Protein 3W8V (pdb70)

Secondary structure (DSSP, 8-state):
-HHHHHHHHHHHHHHHHHHHHHHHHHHHHH--/-HHHHHHHHHHHHHHHHHHHHHHHHHHHHH--/-HHHHHHHHHHHHHHHHHHHHHHHHHHHHHH-

Sequence (96 aa):
RVARLEKKVSALEKKVAGLEKEVARLKKLVGERVARLEKKVSALEKKVAGLEKEVARLKKLVGERVARLEKKVSALEKKVAGLEKEVARLKKLVGE

Radius of gyration: 14.82 Å; Cα contacts (8 Å, |Δi|>4): 66; chains: 3; bounding box: 19×18×44 Å

Structure (mmCIF, N/CA/C/O backbone):
data_3W8V
#
_entry.id   3W8V
#
_cell.length_a   31.168
_cell.length_b   34.162
_cell.length_c   95.067
_cell.angle_alpha   90.00
_cell.angle_beta   90.00
_cell.angle_gamma   90.00
#
_symmetry.space_group_name_H-M   'P 21 21 21'
#
loop_
_entity.id
_entity.type
_entity.pdbx_description
1 polymer 'GCN4n coiled coil peptide'
2 non-polymer 'PARA ACETAMIDO BENZOIC ACID'
3 non-polymer 1,2-ETHANEDIOL
4 water water
#
loop_
_atom_site.group_PDB
_atom_site.id
_atom_site.type_symbol
_atom_site.label_atom_id
_atom_site.label_alt_id
_atom_site.label_comp_id
_atom_site.label_asym_id
_atom_site.label_entity_id
_atom_site.label_seq_id
_atom_site.pdbx_PDB_ins_code
_atom_site.Cartn_x
_atom_site.Cartn_y
_atom_site.Cartn_z
_atom_site.occupancy
_atom_site.B_iso_or_equiv
_atom_site.auth_seq_id
_atom_site.auth_comp_id
_atom_site.auth_asym_id
_atom_site.auth_atom_id
_atom_site.pdbx_PDB_model_num
ATOM 1 N N . ARG A 1 1 ? -3.604 3.125 35.457 1.00 19.48 1 ARG A N 1
ATOM 2 C CA . ARG A 1 1 ? -3.679 2.011 34.522 1.00 24.69 1 ARG A CA 1
ATOM 3 C C . ARG A 1 1 ? -4.876 2.223 33.665 1.00 23.23 1 ARG A C 1
ATOM 4 O O . ARG A 1 1 ? -4.882 2.046 32.433 1.00 21.93 1 ARG A O 1
ATOM 12 N N . VAL A 1 2 ? -6.283 2.501 34.282 1.00 20.12 2 VAL A N 1
ATOM 13 C CA . VAL A 1 2 ? -7.530 2.765 33.537 1.00 20.54 2 VAL A CA 1
ATOM 14 C C . VAL A 1 2 ? -7.351 4.006 32.640 1.00 21.11 2 VAL A C 1
ATOM 15 O O . VAL A 1 2 ? -7.762 3.971 31.483 1.00 20.80 2 VAL A O 1
ATOM 19 N N . ALA A 1 3 ? -6.748 5.082 33.147 1.00 21.07 3 ALA A N 1
ATOM 20 C CA . ALA A 1 3 ? -6.596 6.254 32.300 1.00 21.91 3 ALA A CA 1
ATOM 21 C C . ALA A 1 3 ? -5.679 5.975 31.068 1.00 22.34 3 ALA A C 1
ATOM 22 O O . ALA A 1 3 ? -5.960 6.439 29.959 1.00 20.62 3 ALA A O 1
ATOM 24 N N . ARG A 1 4 ? -4.633 5.145 31.238 1.00 22.77 4 ARG A N 1
ATOM 25 C CA . ARG A 1 4 ? -3.784 4.788 30.093 1.00 22.67 4 ARG A CA 1
ATOM 26 C C . ARG A 1 4 ? -4.563 3.946 29.095 1.00 22.93 4 ARG A C 1
ATOM 27 O O . ARG A 1 4 ? -4.448 4.118 27.871 1.00 21.22 4 ARG A O 1
ATOM 35 N N . LEU A 1 5 ? -5.419 3.089 29.631 1.00 23.86 5 LEU A N 1
ATOM 36 C CA . LEU A 1 5 ? -6.289 2.284 28.780 1.00 25.47 5 LEU A CA 1
ATOM 37 C C . LEU A 1 5 ? -7.250 3.127 27.955 1.00 25.07 5 LEU A C 1
ATOM 38 O O . LEU A 1 5 ? -7.454 2.846 26.780 1.00 25.30 5 LEU A O 1
ATOM 43 N N . GLU A 1 6 ? -7.877 4.103 28.603 1.00 24.84 6 GLU A N 1
ATOM 44 C CA . GLU A 1 6 ? -8.839 4.986 27.966 1.00 26.17 6 GLU A CA 1
ATOM 45 C C . GLU A 1 6 ? -8.217 5.739 26.780 1.00 26.86 6 GLU A C 1
ATOM 46 O O . GLU A 1 6 ? -8.824 5.834 25.719 1.00 27.67 6 GLU A O 1
ATOM 52 N N . LYS A 1 7 ? -7.002 6.255 26.959 1.00 27.92 7 LYS A N 1
ATOM 53 C CA . LYS A 1 7 ? -6.218 6.886 25.887 1.00 29.10 7 LYS A CA 1
ATOM 54 C C . LYS A 1 7 ? -5.856 5.842 24.828 1.00 27.26 7 LYS A C 1
ATOM 55 O O . LYS A 1 7 ? -5.940 6.138 23.638 1.00 27.76 7 LYS A O 1
ATOM 61 N N . LYS A 1 8 ? -5.498 4.611 25.229 1.00 26.33 8 LYS A N 1
ATOM 62 C CA . LYS A 1 8 ? -5.175 3.578 24.212 1.00 24.98 8 LYS A CA 1
ATOM 63 C C . LYS A 1 8 ? -6.344 3.272 23.275 1.00 23.59 8 LYS A C 1
ATOM 64 O O . LYS A 1 8 ? -6.175 3.182 22.063 1.00 23.62 8 LYS A O 1
ATOM 70 N N . VAL A 1 9 ? -7.524 3.130 23.875 1.00 23.81 9 VAL A N 1
ATOM 71 C CA . VAL A 1 9 ? -8.805 2.935 23.191 1.00 21.80 9 VAL A CA 1
ATOM 72 C C . VAL A 1 9 ? -9.275 4.159 22.367 1.00 24.35 9 VAL A C 1
ATOM 73 O O . VAL A 1 9 ? -9.723 4.029 21.207 1.00 23.56 9 VAL A O 1
ATOM 77 N N . SER A 1 10 ? -9.147 5.351 22.944 1.00 26.33 10 SER A N 1
ATOM 78 C CA . SER A 1 10 ? -9.324 6.578 22.169 1.00 29.09 10 SER A CA 1
ATOM 79 C C . SER A 1 10 ? -8.437 6.605 20.882 1.00 28.55 10 SER A C 1
ATOM 80 O O . SER A 1 10 ? -8.970 6.748 19.766 1.00 27.95 10 SER A O 1
ATOM 83 N N . ALA A 1 11 ? -7.112 6.415 21.035 1.00 28.46 11 ALA A N 1
ATOM 84 C CA . ALA A 1 11 ? -6.170 6.341 19.865 1.00 28.41 11 ALA A CA 1
ATOM 85 C C . ALA A 1 11 ? -6.577 5.215 18.832 1.00 26.58 11 ALA A C 1
ATOM 86 O O . ALA A 1 11 ? -6.566 5.427 17.630 1.00 25.64 11 ALA A O 1
ATOM 88 N N . LEU A 1 12 ? -6.970 4.056 19.337 1.00 24.98 12 LEU A N 1
ATOM 89 C CA . LEU A 1 12 ? -7.401 2.986 18.447 1.00 25.51 12 LEU A CA 1
ATOM 90 C C . LEU A 1 12 ? -8.666 3.385 17.679 1.00 26.56 12 LEU A C 1
ATOM 91 O O . LEU A 1 12 ? -8.770 3.116 16.494 1.00 26.15 12 LEU A O 1
ATOM 96 N N . GLU A 1 13 ? -9.629 3.997 18.368 1.00 27.57 13 GLU A N 1
ATOM 97 C CA . GLU A 1 13 ? -10.861 4.475 17.739 1.00 30.01 13 GLU A CA 1
ATOM 98 C C . GLU A 1 13 ? -10.556 5.421 16.572 1.00 32.18 13 GLU A C 1
ATOM 99 O O . GLU A 1 13 ? -11.105 5.246 15.487 1.00 32.92 13 GLU A O 1
ATOM 105 N N . LYS A 1 14 ? -9.687 6.402 16.812 1.00 32.21 14 LYS A N 1
ATOM 106 C CA . LYS A 1 14 ? -9.259 7.358 15.785 1.00 34.94 14 LYS A CA 1
ATOM 107 C C . LYS A 1 14 ? -8.670 6.540 14.599 1.00 32.50 14 LYS A C 1
ATOM 108 O O . LYS A 1 14 ? -9.098 6.714 13.435 1.00 31.03 14 LYS A O 1
ATOM 114 N N . LYS A 1 15 ? -7.709 5.642 14.902 1.00 30.12 15 LYS A N 1
ATOM 115 C CA . LYS A 1 15 ? -7.041 4.850 13.847 1.00 30.22 15 LYS A CA 1
ATOM 116 C C . LYS A 1 15 ? -7.977 3.952 13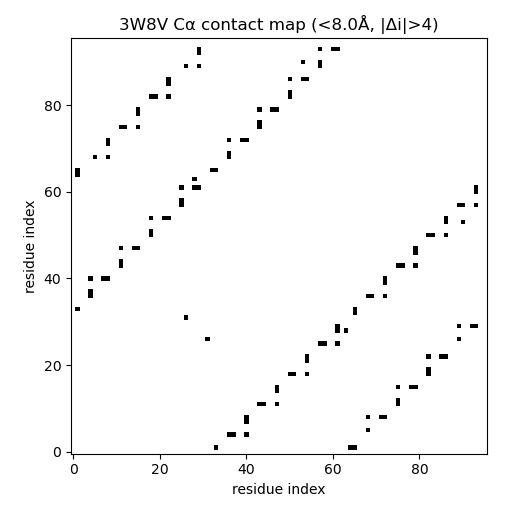.023 1.00 29.05 15 LYS A C 1
ATOM 117 O O . LYS A 1 15 ? -7.853 3.872 11.798 1.00 29.82 15 LYS A O 1
ATOM 123 N N . VAL A 1 16 ? -8.878 3.261 13.700 1.00 27.69 16 VAL A N 1
ATOM 124 C CA . VAL A 1 16 ? -9.919 2.460 13.040 1.00 27.00 16 VAL A CA 1
ATOM 125 C C . VAL A 1 16 ? -10.804 3.324 12.089 1.00 28.86 16 VAL A C 1
ATOM 126 O O . VAL A 1 16 ? -10.960 2.959 10.901 1.00 29.93 16 VAL A O 1
ATOM 130 N N . ALA A 1 17 ? -11.323 4.464 12.567 1.00 29.29 17 ALA A N 1
ATOM 131 C CA . ALA A 1 17 ? -12.064 5.405 11.698 1.00 32.57 17 ALA A CA 1
ATOM 132 C C . ALA A 1 17 ? -11.308 5.810 10.409 1.00 32.44 17 ALA A C 1
ATOM 133 O O . ALA A 1 17 ? -11.877 5.751 9.303 1.00 34.47 17 ALA A O 1
ATOM 135 N N . GLY A 1 18 ? -10.031 6.175 10.540 1.00 31.63 18 GLY A N 1
ATOM 136 C CA . GLY A 1 18 ? -9.204 6.551 9.391 1.00 31.54 18 GLY A CA 1
ATOM 137 C C . GLY A 1 18 ? -9.023 5.360 8.453 1.00 30.84 18 GLY A C 1
ATOM 138 O O . GLY A 1 18 ? -9.124 5.520 7.228 1.00 31.40 18 GLY A O 1
ATOM 139 N N . LEU A 1 19 ? -8.750 4.166 9.016 1.00 27.38 19 LEU A N 1
ATOM 140 C CA . LEU A 1 19 ? -8.622 2.985 8.173 1.00 26.61 19 LEU A CA 1
ATOM 141 C C . LEU A 1 19 ? -9.958 2.663 7.460 1.00 26.80 19 LEU A C 1
ATOM 142 O O . LEU A 1 19 ? -9.951 2.258 6.296 1.00 26.80 19 LEU A O 1
ATOM 147 N N . GLU A 1 20 ? -11.089 2.793 8.152 1.00 25.91 20 GLU A N 1
ATOM 148 C CA . GLU A 1 20 ? -12.356 2.593 7.488 1.00 26.95 20 GLU A CA 1
ATOM 149 C C . GLU A 1 20 ? -12.507 3.545 6.314 1.00 28.26 20 GLU A C 1
ATOM 150 O O . GLU A 1 20 ? -13.041 3.127 5.266 1.00 29.21 20 GLU A O 1
ATOM 156 N N . LYS A 1 21 ? -12.066 4.804 6.494 1.00 29.61 21 LYS A N 1
ATOM 157 C CA . LYS A 1 21 ? -12.156 5.850 5.451 1.00 32.03 21 LYS A CA 1
ATOM 158 C C . LYS A 1 21 ? -11.347 5.417 4.247 1.00 30.55 21 LYS A C 1
ATOM 159 O O . LYS A 1 21 ? -11.896 5.349 3.153 1.00 30.39 21 LYS A O 1
ATOM 165 N N . GLU A 1 22 ? -10.069 5.064 4.470 1.00 29.68 22 GLU A N 1
ATOM 166 C CA . GLU A 1 22 ? -9.135 4.635 3.392 1.00 29.30 22 GLU A CA 1
ATOM 167 C C . GLU A 1 22 ? -9.552 3.365 2.679 1.00 27.11 22 GLU A C 1
ATOM 168 O O . GLU A 1 22 ? -9.290 3.222 1.495 1.00 27.74 22 GLU A O 1
ATOM 174 N N . VAL A 1 23 ? -10.116 2.412 3.412 1.00 25.69 23 VAL A N 1
ATOM 175 C CA . VAL A 1 23 ? -10.503 1.137 2.827 1.00 22.96 23 VAL A CA 1
ATOM 176 C C . VAL A 1 23 ? -11.746 1.367 1.938 1.00 24.61 23 VAL A C 1
ATOM 177 O O . VAL A 1 23 ? -11.892 0.717 0.871 1.00 23.37 23 VAL A O 1
ATOM 181 N N . ALA A 1 24 ? -12.623 2.304 2.353 1.00 25.73 24 ALA A N 1
ATOM 182 C CA . ALA A 1 24 ? -13.819 2.604 1.571 1.00 27.68 24 ALA A CA 1
ATOM 183 C C . ALA A 1 24 ? -13.444 3.252 0.255 1.00 29.25 24 ALA A C 1
ATOM 184 O O . ALA A 1 24 ? -14.071 2.938 -0.765 1.00 30.62 24 ALA A O 1
ATOM 186 N N . ARG A 1 25 ? -12.452 4.171 0.292 1.00 29.46 25 ARG A N 1
ATOM 187 C CA . ARG A 1 25 ? -11.909 4.861 -0.878 1.00 29.80 25 ARG A CA 1
ATOM 188 C C . ARG A 1 25 ? -11.298 3.791 -1.824 1.00 29.01 25 ARG A C 1
ATOM 189 O O . ARG A 1 25 ? -11.546 3.804 -3.020 1.00 29.36 25 ARG A O 1
ATOM 197 N N . LEU A 1 26 ? -10.501 2.876 -1.276 1.00 26.06 26 LEU A N 1
ATOM 198 C CA . LEU A 1 26 ? -9.803 1.861 -2.098 1.00 26.24 26 LEU A CA 1
ATOM 199 C C . LEU A 1 26 ? -10.766 0.909 -2.826 1.00 25.40 26 LEU A C 1
ATOM 200 O O . LEU A 1 26 ? -10.540 0.549 -3.993 1.00 25.26 26 LEU A O 1
ATOM 205 N N . LYS A 1 27 ? -11.781 0.445 -2.082 1.00 25.37 27 LYS A N 1
ATOM 206 C CA . LYS A 1 27 ? -12.880 -0.346 -2.617 1.00 26.40 27 LYS A CA 1
ATOM 207 C C . LYS A 1 27 ? -13.502 0.349 -3.825 1.00 27.41 27 LYS A C 1
ATOM 208 O O . LYS A 1 27 ? -13.719 -0.304 -4.816 1.00 28.35 27 LYS A O 1
ATOM 214 N N . LYS A 1 28 ? -13.788 1.649 -3.703 1.00 29.07 28 LYS A N 1
ATOM 215 C CA . LYS A 1 28 ? -14.356 2.484 -4.776 1.00 30.59 28 LYS A CA 1
ATOM 216 C C . LYS A 1 28 ? -13.401 2.510 -5.967 1.00 29.06 28 LYS A C 1
ATOM 217 O O . LYS A 1 28 ? -13.836 2.300 -7.106 1.00 30.16 28 LYS A O 1
ATOM 223 N N . LEU A 1 29 ? -12.110 2.716 -5.710 1.00 25.64 29 LEU A N 1
ATOM 224 C CA . LEU A 1 29 ? -11.126 2.750 -6.822 1.00 26.43 29 LEU A CA 1
ATOM 225 C C . LEU A 1 29 ? -10.920 1.415 -7.559 1.00 24.72 29 LEU A C 1
ATOM 226 O O . LEU A 1 29 ? -10.770 1.387 -8.776 1.00 24.80 29 LEU A O 1
ATOM 231 N N . VAL A 1 30 ? -10.947 0.313 -6.802 1.00 25.07 30 VAL A N 1
ATOM 232 C CA . VAL A 1 30 ? -10.704 -1.030 -7.350 1.00 24.50 30 VAL A CA 1
ATOM 233 C C . VAL A 1 30 ? -11.924 -1.580 -8.096 1.00 25.63 30 VAL A C 1
ATOM 234 O O . VAL A 1 30 ? -11.778 -2.289 -9.081 1.00 26.33 30 VAL A O 1
ATOM 238 N N . GLY A 1 31 ? -13.121 -1.246 -7.620 1.00 26.88 31 GLY A N 1
ATOM 239 C CA . GLY A 1 31 ? -14.349 -1.698 -8.235 1.00 27.16 31 GLY A CA 1
ATOM 240 C C . GLY A 1 31 ? -14.707 -3.110 -7.809 1.00 27.31 31 GLY A C 1
ATOM 241 O O . GLY A 1 31 ? -14.033 -3.730 -6.977 1.00 26.04 31 GLY A O 1
ATOM 242 N N . GLU A 1 32 ? -15.766 -3.618 -8.438 1.00 28.81 32 GLU A N 1
ATOM 243 C CA . GLU A 1 32 ? -16.384 -4.909 -8.129 1.00 29.34 32 GLU A CA 1
ATOM 244 C C . GLU A 1 32 ? -16.609 -5.571 -9.435 1.00 28.63 32 GLU A C 1
ATOM 245 O O . GLU A 1 32 ? -16.355 -4.915 -10.455 1.00 26.17 32 GLU A O 1
ATOM 252 N N . ARG B 1 1 ? -11.770 -7.520 34.971 1.00 54.10 1 ARG B N 1
ATOM 253 C CA . ARG B 1 1 ? -12.358 -6.877 33.811 1.00 53.38 1 ARG B CA 1
ATOM 254 C C . ARG B 1 1 ? -11.312 -6.038 33.151 1.00 50.58 1 ARG B C 1
ATOM 255 O O . ARG B 1 1 ? -11.286 -5.886 31.913 1.00 50.66 1 ARG B O 1
ATOM 263 N N . VAL B 1 2 ? -10.375 -5.461 33.915 1.00 47.17 2 VAL B N 1
ATOM 264 C CA . VAL B 1 2 ? -9.374 -4.490 33.391 1.00 44.76 2 VAL B CA 1
ATOM 265 C C . VAL B 1 2 ? -8.093 -5.104 32.805 1.00 44.85 2 VAL B C 1
ATOM 266 O O . VAL B 1 2 ? -7.593 -4.722 31.776 1.00 42.72 2 VAL B O 1
ATOM 270 N N . ALA B 1 3 ? -7.546 -6.028 33.530 1.00 47.13 3 ALA B N 1
ATOM 271 C CA . ALA B 1 3 ? -6.497 -6.911 33.058 1.00 47.56 3 ALA B CA 1
ATOM 272 C C . ALA B 1 3 ? -6.941 -7.626 31.757 1.00 46.97 3 ALA B C 1
ATOM 273 O O . ALA B 1 3 ? -6.113 -8.020 30.923 1.00 46.04 3 ALA B O 1
ATOM 275 N N . ARG B 1 4 ? -8.258 -7.781 31.591 1.00 46.76 4 ARG B N 1
ATOM 276 C CA . ARG B 1 4 ? -8.805 -8.465 30.424 1.00 45.78 4 ARG B CA 1
ATOM 277 C C . ARG B 1 4 ? -8.802 -7.435 29.323 1.00 41.68 4 ARG B C 1
ATOM 278 O O . ARG B 1 4 ? -8.312 -7.732 28.226 1.00 40.11 4 ARG B O 1
ATOM 286 N N . LEU B 1 5 ? -9.285 -6.225 29.636 1.00 38.46 5 LEU B N 1
ATOM 287 C CA . LEU B 1 5 ? -9.205 -5.101 28.704 1.00 35.41 5 LEU B CA 1
ATOM 288 C C . LEU B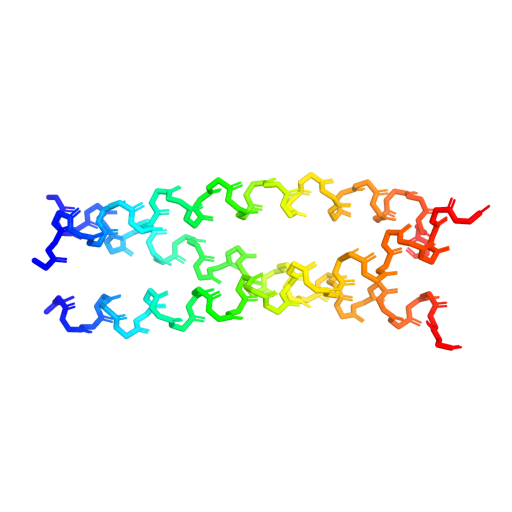 1 5 ? -7.784 -4.827 28.157 1.00 33.25 5 LEU B C 1
ATOM 289 O O . LEU B 1 5 ? -7.613 -4.684 26.965 1.00 31.60 5 LEU B O 1
ATOM 294 N N . GLU B 1 6 ? -6.786 -4.760 29.032 1.00 33.47 6 GLU B N 1
ATOM 295 C CA . GLU B 1 6 ? -5.408 -4.548 28.602 1.00 32.19 6 GLU B CA 1
ATOM 296 C C . GLU B 1 6 ? -4.966 -5.562 27.556 1.00 32.94 6 GLU B C 1
ATOM 297 O O . GLU B 1 6 ? -4.421 -5.132 26.533 1.00 32.39 6 GLU B O 1
ATOM 303 N N . LYS B 1 7 ? -5.244 -6.864 27.771 1.00 34.35 7 LYS B N 1
ATOM 304 C CA . LYS B 1 7 ? -4.938 -7.937 26.770 1.00 35.21 7 LYS B CA 1
ATOM 305 C C . LYS B 1 7 ? -5.551 -7.665 25.427 1.00 32.38 7 LYS B C 1
ATOM 306 O O . LYS B 1 7 ? -4.861 -7.705 24.409 1.00 32.83 7 LYS B O 1
ATOM 312 N N . LYS B 1 8 ? -6.870 -7.460 25.427 1.00 31.24 8 LYS B N 1
ATOM 313 C CA . LYS B 1 8 ? -7.621 -7.230 24.206 1.00 30.63 8 LYS B CA 1
ATOM 314 C C . LYS B 1 8 ? -7.140 -6.003 23.449 1.00 28.14 8 LYS B C 1
ATOM 315 O O . LYS B 1 8 ? -7.002 -6.056 22.251 1.00 28.23 8 LYS B O 1
ATOM 321 N N . VAL B 1 9 ? -6.904 -4.902 24.157 1.00 27.76 9 VAL B N 1
ATOM 322 C CA . VAL B 1 9 ? -6.393 -3.664 23.565 1.00 24.99 9 VAL B CA 1
ATOM 323 C C . VAL B 1 9 ? -5.042 -3.879 22.918 1.00 25.95 9 VAL B C 1
ATOM 324 O O . VAL B 1 9 ? -4.797 -3.426 21.802 1.00 25.34 9 VAL B O 1
ATOM 328 N N . SER B 1 10 ? -4.177 -4.608 23.622 1.00 28.09 10 SER B N 1
ATOM 329 C CA . SER B 1 10 ? -2.898 -4.998 23.099 1.00 29.75 10 SER B CA 1
ATOM 330 C C . SER B 1 10 ? -3.009 -5.845 21.822 1.00 29.84 10 SER B C 1
ATOM 331 O O . SER B 1 10 ? -2.322 -5.530 20.833 1.00 29.91 10 SER B O 1
ATOM 334 N N . ALA B 1 11 ? -3.857 -6.893 21.810 1.00 29.87 11 ALA B N 1
ATOM 335 C CA . ALA B 1 11 ? -4.151 -7.599 20.553 1.00 28.96 11 ALA B CA 1
ATOM 336 C C . ALA B 1 11 ? -4.704 -6.647 19.419 1.00 27.63 11 ALA B C 1
ATOM 337 O O . ALA B 1 11 ? -4.269 -6.712 18.263 1.00 26.35 11 ALA B O 1
ATOM 339 N N . LEU B 1 12 ? -5.679 -5.816 19.765 1.00 25.48 12 LEU B N 1
ATOM 340 C CA . LEU B 1 12 ? -6.181 -4.833 18.818 1.00 24.60 12 LEU B CA 1
ATOM 341 C C . LEU B 1 12 ? -5.081 -3.956 18.213 1.00 22.93 12 LEU B C 1
ATOM 342 O O . LEU B 1 12 ? -5.111 -3.665 17.031 1.00 22.18 12 LEU B O 1
ATOM 347 N N . GLU B 1 13 ? -4.125 -3.533 19.031 1.00 23.34 13 GLU B N 1
ATOM 348 C CA . GLU B 1 13 ? -3.048 -2.687 18.541 1.00 23.99 13 GLU B CA 1
ATOM 349 C C . GLU B 1 13 ? -2.214 -3.391 17.499 1.00 24.64 13 GLU B C 1
ATO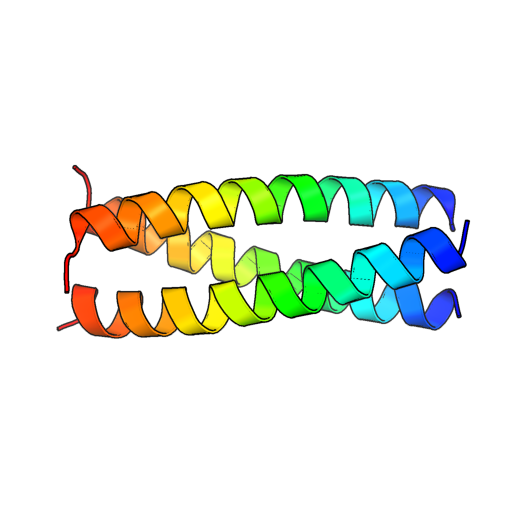M 350 O O . GLU B 1 13 ? -1.830 -2.788 16.508 1.00 24.93 13 GLU B O 1
ATOM 356 N N . LYS B 1 14 ? -1.937 -4.669 17.715 1.00 25.01 14 LYS B N 1
ATOM 357 C CA . LYS B 1 14 ? -1.158 -5.444 16.765 1.00 24.45 14 LYS B CA 1
ATOM 358 C C . LYS B 1 14 ? -1.940 -5.635 15.441 1.00 24.45 14 LYS B C 1
ATOM 359 O O . LYS B 1 14 ? -1.355 -5.571 14.332 1.00 23.90 14 LYS B O 1
ATOM 365 N N . LYS B 1 15 ? -3.252 -5.914 15.552 1.00 23.02 15 LYS B N 1
ATOM 366 C CA . LYS B 1 15 ? -4.101 -6.111 14.351 1.00 22.71 15 LYS B CA 1
ATOM 367 C C . LYS B 1 15 ? -4.208 -4.801 13.561 1.00 21.60 15 LYS B C 1
ATOM 368 O O . LYS B 1 15 ? -4.060 -4.799 12.333 1.00 20.77 15 LYS B O 1
ATOM 374 N N . VAL B 1 16 ? -4.445 -3.697 14.270 1.00 22.33 16 VAL B N 1
ATOM 375 C CA . VAL B 1 16 ? -4.476 -2.402 13.639 1.00 22.52 16 VAL B CA 1
ATOM 376 C C . VAL B 1 16 ? -3.123 -2.076 12.939 1.00 24.52 16 VAL B C 1
ATOM 377 O O . VAL B 1 16 ? -3.141 -1.617 11.793 1.00 24.98 16 VAL B O 1
ATOM 381 N N . ALA B 1 17 ? -1.987 -2.293 13.606 1.00 24.51 17 ALA B N 1
ATOM 382 C CA . ALA B 1 17 ? -0.697 -2.118 12.958 1.00 25.24 17 ALA B CA 1
ATOM 383 C C . ALA B 1 17 ? -0.544 -2.948 11.672 1.00 25.33 17 ALA B C 1
ATOM 384 O O . ALA B 1 17 ? 0.051 -2.475 10.719 1.00 27.70 17 ALA B O 1
ATOM 386 N N . GLY B 1 18 ? -1.006 -4.199 11.637 1.00 24.38 18 GLY B N 1
ATOM 387 C CA . GLY B 1 18 ? -0.904 -4.997 10.403 1.00 24.19 18 GLY B CA 1
ATOM 388 C C . GLY B 1 18 ? -1.754 -4.422 9.269 1.00 23.98 18 GLY B C 1
ATOM 389 O O . GLY B 1 18 ? -1.317 -4.340 8.110 1.00 23.81 18 GLY B O 1
ATOM 390 N N . LEU B 1 19 ? -2.972 -4.012 9.621 1.00 22.83 19 LEU B N 1
ATOM 391 C CA . LEU B 1 19 ? -3.888 -3.317 8.707 1.00 23.55 19 LEU B CA 1
ATOM 392 C C . LEU B 1 19 ? -3.341 -1.979 8.149 1.00 23.94 19 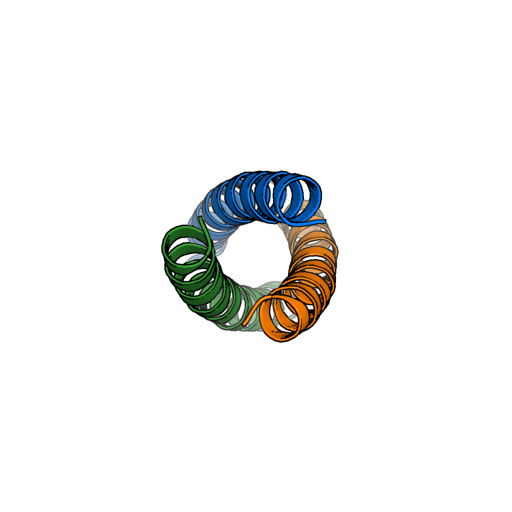LEU B C 1
ATOM 393 O O . LEU B 1 19 ? -3.487 -1.716 6.958 1.00 22.05 19 LEU B O 1
ATOM 398 N N . GLU B 1 20 ? -2.667 -1.232 9.006 1.00 24.46 20 GLU B N 1
ATOM 399 C CA . GLU B 1 20 ? -1.838 -0.123 8.619 1.00 24.74 20 GLU B CA 1
ATOM 400 C C . GLU B 1 20 ? -0.759 -0.558 7.608 1.00 25.01 20 GLU B C 1
ATOM 401 O O . GLU B 1 20 ? -0.722 0.077 6.610 1.00 25.71 20 GLU B O 1
ATOM 407 N N . LYS B 1 21 ? 0.059 -1.629 7.791 1.00 28.32 21 LYS B N 1
ATOM 408 C CA . LYS B 1 21 ? 1.019 -1.765 6.723 1.00 28.61 21 LYS B CA 1
ATOM 409 C C . LYS B 1 21 ? 0.222 -2.191 5.524 1.00 26.50 21 LYS B C 1
ATOM 410 O O . LYS B 1 21 ? 0.569 -1.855 4.370 1.00 27.23 21 LYS B O 1
ATOM 416 N N . GLU B 1 22 ? -0.859 -3.353 5.473 1.00 20.66 22 GLU B N 1
ATOM 417 C CA . GLU B 1 22 ? -1.552 -3.752 4.252 1.00 22.38 22 GLU B CA 1
ATOM 418 C C . GLU B 1 22 ? -2.129 -2.579 3.530 1.00 22.94 22 GLU B C 1
ATOM 419 O O . GLU B 1 22 ? -2.023 -2.494 2.277 1.00 23.75 22 GLU B O 1
ATOM 425 N N . VAL B 1 23 ? -2.768 -1.686 4.287 1.00 22.87 23 VAL B N 1
ATOM 426 C CA . VAL B 1 23 ? -3.399 -0.511 3.667 1.00 22.01 23 VAL B CA 1
ATOM 427 C C . VAL B 1 23 ? -2.354 0.411 2.989 1.00 23.54 23 VAL B C 1
ATOM 428 O O . VAL B 1 23 ? -2.612 0.834 1.855 1.00 26.14 23 VAL B O 1
ATOM 432 N N . ALA B 1 24 ? -1.198 0.696 3.621 1.00 22.69 24 ALA B N 1
ATOM 433 C CA . ALA B 1 24 ? -0.160 1.505 2.929 1.00 23.73 24 ALA B CA 1
ATOM 434 C C . ALA B 1 24 ? 0.302 0.820 1.622 1.00 23.40 24 ALA B C 1
ATOM 435 O O . ALA B 1 24 ? 0.485 1.474 0.599 1.00 23.08 24 ALA B O 1
ATOM 437 N N . ARG B 1 25 ? 0.463 -0.505 1.638 1.00 22.23 25 ARG B N 1
ATOM 438 C CA . ARG B 1 25 ? 0.914 -1.187 0.424 1.00 23.79 25 ARG B CA 1
ATOM 439 C C . ARG B 1 25 ? -0.175 -1.023 -0.682 1.00 24.21 25 ARG B C 1
ATOM 440 O O . ARG B 1 25 ? 0.123 -0.750 -1.848 1.00 24.98 25 ARG B O 1
ATOM 448 N N . LEU B 1 26 ? -1.436 -1.192 -0.309 1.00 22.96 26 LEU B N 1
ATOM 449 C CA . LEU B 1 26 ? -2.532 -1.045 -1.254 1.00 22.58 26 LEU B CA 1
ATOM 450 C C . LEU B 1 26 ? -2.614 0.340 -1.888 1.00 24.29 26 LEU B C 1
ATOM 451 O O . LEU B 1 26 ? -2.707 0.459 -3.112 1.00 24.81 26 LEU B O 1
ATOM 456 N N . LYS B 1 27 ? -2.619 1.375 -1.040 1.00 25.01 27 LYS B N 1
ATOM 457 C CA . LYS B 1 27 ? -2.649 2.762 -1.518 1.00 28.26 27 LYS B CA 1
ATOM 458 C C . LYS B 1 27 ? -1.509 3.052 -2.490 1.00 29.63 27 LYS B C 1
ATOM 459 O O . LYS B 1 27 ? -1.706 3.776 -3.454 1.00 31.20 27 LYS B O 1
ATOM 465 N N . LYS B 1 28 ? -0.324 2.496 -2.228 1.00 30.01 28 LYS B N 1
ATOM 466 C CA . LYS B 1 28 ? 0.825 2.717 -3.090 1.00 33.22 28 LYS B CA 1
ATOM 467 C C . LYS B 1 28 ? 0.596 2.056 -4.451 1.00 33.37 28 LYS B C 1
ATOM 468 O O . LYS B 1 28 ? 0.884 2.643 -5.479 1.00 33.11 28 LYS B O 1
ATOM 474 N N . LEU B 1 29 ? 0.080 0.820 -4.458 1.00 32.68 29 LEU B N 1
ATOM 475 C CA . LEU B 1 29 ? -0.195 0.134 -5.757 1.00 33.66 29 LEU B CA 1
ATOM 476 C C . LEU B 1 29 ? -1.351 0.797 -6.543 1.00 34.58 29 LEU B C 1
ATOM 477 O O . LEU B 1 29 ? -1.282 0.932 -7.764 1.00 35.01 29 LEU B O 1
ATOM 482 N N . VAL B 1 30 ? -2.410 1.182 -5.816 1.00 34.72 30 VAL B N 1
ATOM 483 C CA . VAL B 1 30 ? -3.642 1.730 -6.412 1.00 36.38 30 VAL B CA 1
ATOM 484 C C . VAL B 1 30 ? -3.467 3.195 -6.927 1.00 39.76 30 VAL B C 1
ATOM 485 O O . VAL B 1 30 ? -3.952 3.536 -8.023 1.00 41.61 30 VAL B O 1
ATOM 489 N N . GLY B 1 31 ? -2.743 4.024 -6.164 1.00 41.23 31 GLY B N 1
ATOM 490 C CA . GLY B 1 31 ? -2.439 5.405 -6.569 1.00 45.39 31 GLY B CA 1
ATOM 491 C C . GLY B 1 31 ? -3.745 6.161 -6.623 1.00 46.56 31 GLY B C 1
ATOM 492 O O . GLY B 1 31 ? -4.436 6.277 -5.601 1.00 46.03 31 GLY B O 1
ATOM 493 N N . GLU B 1 32 ? -4.107 6.636 -7.810 1.00 49.30 32 GLU B N 1
ATOM 494 C CA . GLU B 1 32 ? -5.347 7.396 -8.014 1.00 50.97 32 GLU B CA 1
ATOM 495 C C . GLU B 1 32 ? -5.631 8.385 -6.854 1.00 51.79 32 GLU B C 1
ATOM 496 O O . GLU B 1 32 ? -4.880 8.569 -5.872 1.00 50.94 32 GLU B O 1
ATOM 503 N N . ARG C 1 1 ? -16.351 3.556 34.385 1.00 31.35 1 ARG C N 1
ATOM 504 C CA . ARG C 1 1 ? -15.273 3.716 33.423 1.00 26.10 1 ARG C CA 1
ATOM 505 C C . ARG C 1 1 ? -15.136 2.463 32.619 1.00 24.40 1 ARG C C 1
ATOM 506 O O . ARG C 1 1 ? -14.525 2.349 31.515 1.00 27.50 1 ARG C O 1
ATOM 514 N N . VAL C 1 2 ? -15.323 1.377 33.334 1.00 42.64 2 VAL C N 1
ATOM 515 C CA . VAL C 1 2 ? -14.926 0.064 32.854 1.00 41.65 2 VAL C CA 1
ATOM 516 C C . VAL C 1 2 ? -15.959 -0.515 31.920 1.00 41.59 2 VAL C C 1
ATOM 517 O O . VAL C 1 2 ? -15.626 -1.198 30.992 1.00 41.82 2 VAL C O 1
ATOM 521 N N . ALA C 1 3 ? -17.211 -0.231 32.184 1.00 41.83 3 ALA C N 1
ATOM 522 C CA . ALA C 1 3 ? -18.253 -0.675 31.317 1.00 42.02 3 ALA C CA 1
ATOM 523 C C . ALA C 1 3 ? -18.127 0.103 30.037 1.00 39.43 3 ALA C C 1
ATOM 524 O O . ALA C 1 3 ? -18.322 -0.412 29.004 1.00 39.18 3 ALA C O 1
ATOM 526 N N . ARG C 1 4 ? -17.768 1.357 30.137 1.00 38.91 4 ARG C N 1
ATOM 527 C CA . ARG C 1 4 ? -17.595 2.177 28.943 1.00 37.02 4 ARG C CA 1
ATOM 528 C C . ARG C 1 4 ? -16.519 1.498 28.092 1.00 34.78 4 ARG C C 1
ATOM 529 O O . ARG C 1 4 ? -16.730 1.217 26.893 1.00 31.76 4 ARG C O 1
ATOM 537 N 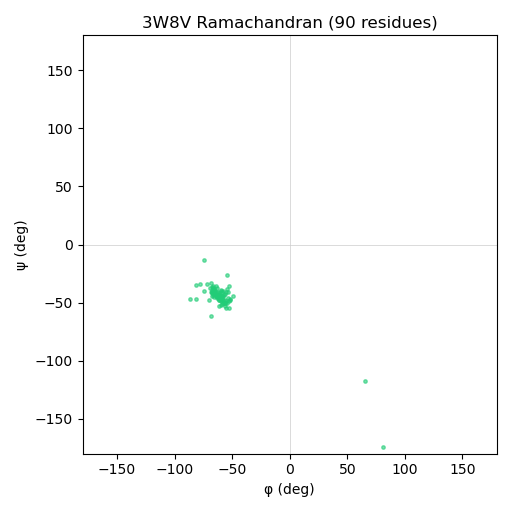N . LEU C 1 5 ? -15.383 1.192 28.730 1.00 33.58 5 LEU C N 1
ATOM 538 C CA . LEU C 1 5 ? -14.250 0.619 28.021 1.00 32.00 5 LEU C CA 1
ATOM 539 C C . LEU C 1 5 ? -14.581 -0.704 27.331 1.00 32.67 5 LEU C C 1
ATOM 540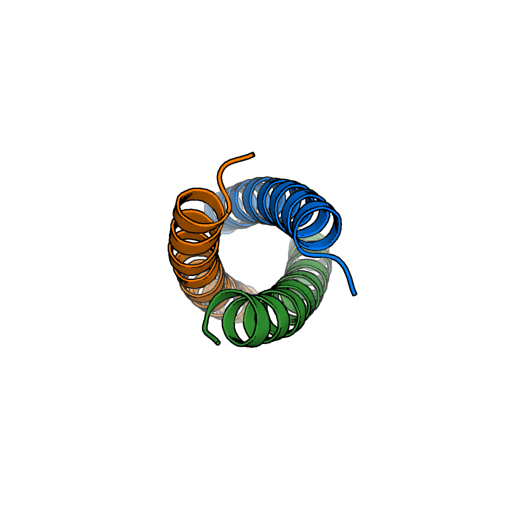 O O . LEU C 1 5 ? -14.152 -0.907 26.204 1.00 30.23 5 LEU C O 1
ATOM 545 N N . GLU C 1 6 ? -15.346 -1.565 28.002 1.00 33.56 6 GLU C N 1
ATOM 546 C CA . GLU C 1 6 ? -15.761 -2.854 27.439 1.00 36.28 6 GLU C CA 1
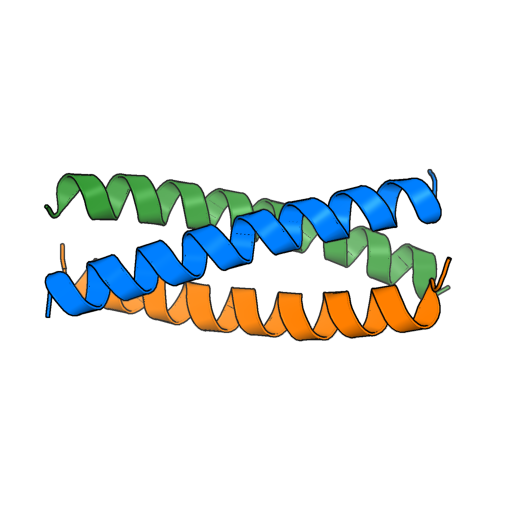ATOM 547 C C . GLU C 1 6 ? -16.650 -2.747 26.179 1.00 36.72 6 GLU C C 1
ATOM 548 O O . GLU C 1 6 ? -16.458 -3.520 25.246 1.00 36.52 6 GLU C O 1
ATOM 554 N N . LYS C 1 7 ? -17.614 -1.811 26.189 1.00 38.36 7 LYS C N 1
ATOM 555 C CA . LYS C 1 7 ? -18.430 -1.440 25.017 1.00 39.25 7 LYS C CA 1
ATOM 556 C C . LYS C 1 7 ? -17.543 -0.946 23.906 1.00 37.00 7 LYS C C 1
ATOM 557 O O . LYS C 1 7 ? -17.698 -1.358 22.772 1.00 36.50 7 LYS C O 1
ATOM 563 N N . LYS C 1 8 ? -16.617 -0.052 24.215 1.00 35.30 8 LYS C N 1
ATOM 564 C CA . LYS C 1 8 ? -15.771 0.489 23.168 1.00 33.59 8 LYS C CA 1
ATOM 565 C C . LYS C 1 8 ? -14.870 -0.600 22.484 1.00 32.19 8 LYS C C 1
ATOM 566 O O . LYS C 1 8 ? -14.733 -0.681 21.247 1.00 29.90 8 LYS C O 1
ATOM 572 N N . VAL C 1 9 ? -14.250 -1.413 23.334 1.00 31.73 9 VAL C N 1
ATOM 573 C CA . VAL C 1 9 ? -13.368 -2.455 22.923 1.00 30.93 9 VAL C CA 1
ATOM 574 C C . VAL C 1 9 ? -14.089 -3.528 22.091 1.00 32.75 9 VAL C C 1
ATOM 575 O O . VAL C 1 9 ? -13.546 -3.928 21.064 1.00 32.94 9 VAL C O 1
ATOM 579 N N . SER C 1 10 ? -15.293 -3.963 22.505 1.00 33.11 10 SER C N 1
ATOM 580 C CA . SER C 1 10 ? -16.149 -4.837 21.652 1.00 34.15 10 SER C CA 1
ATOM 581 C C . SER C 1 10 ? -16.438 -4.311 20.287 1.00 32.41 10 SER C C 1
ATOM 582 O O . SER C 1 10 ? -16.297 -5.042 19.304 1.00 31.33 10 SER C O 1
ATOM 585 N N . ALA C 1 11 ? -16.889 -3.062 20.252 1.00 31.12 11 ALA C N 1
ATOM 586 C CA . ALA C 1 11 ? -17.121 -2.357 18.996 1.00 31.16 11 ALA C CA 1
ATOM 587 C C . ALA C 1 11 ? -15.831 -2.284 18.104 1.00 28.52 11 ALA C C 1
ATOM 588 O O . ALA C 1 11 ? -15.921 -2.467 16.912 1.00 28.98 11 ALA C O 1
ATOM 590 N N . LEU C 1 12 ? -14.665 -1.983 18.683 1.00 26.56 12 LEU C N 1
ATOM 591 C CA . LEU C 1 12 ? -13.427 -1.998 17.931 1.00 25.08 12 LEU C CA 1
ATOM 592 C C . LEU C 1 12 ? -13.112 -3.369 17.362 1.00 25.99 12 LEU C C 1
ATOM 593 O O . LEU C 1 12 ? -12.669 -3.483 16.213 1.00 25.72 12 LEU C O 1
ATOM 598 N N . GLU C 1 13 ? -13.319 -4.412 18.164 1.00 26.45 13 GLU C N 1
ATOM 599 C CA . GLU C 1 13 ? -12.991 -5.746 17.714 1.00 28.21 13 GLU C CA 1
ATOM 600 C C . GLU C 1 13 ? -13.804 -6.117 16.456 1.00 29.08 13 GLU C C 1
ATOM 601 O O . GLU C 1 13 ? -13.277 -6.673 15.519 1.00 27.02 13 GLU C O 1
ATOM 607 N N . LYS C 1 14 ? -15.094 -5.806 16.471 1.00 30.93 14 LYS C N 1
ATOM 608 C CA . LYS C 1 14 ? -15.932 -6.041 15.305 1.00 32.44 14 LYS C CA 1
ATOM 609 C C . LYS C 1 14 ? -15.530 -5.171 14.100 1.00 31.02 14 LYS C C 1
ATOM 610 O O . LYS C 1 14 ? -15.597 -5.638 12.950 1.00 30.51 14 LYS C O 1
ATOM 616 N N . LYS C 1 15 ? -15.163 -3.913 14.353 1.00 29.82 15 LYS C N 1
ATOM 617 C CA . LYS C 1 15 ? -14.699 -3.062 13.283 1.00 29.13 15 LYS C CA 1
ATOM 618 C C . LYS C 1 15 ? -13.362 -3.546 12.682 1.00 27.55 15 LYS C C 1
ATOM 619 O O . LYS C 1 15 ? -13.159 -3.504 11.469 1.00 27.82 15 LYS C O 1
ATOM 625 N N . VAL C 1 16 ? -12.453 -4.009 13.533 1.00 26.11 16 VAL C N 1
ATOM 626 C CA . VAL C 1 16 ? -11.175 -4.553 13.068 1.00 23.57 16 VAL C CA 1
ATOM 627 C C . VAL C 1 16 ? -11.416 -5.832 12.261 1.00 23.84 16 VAL C C 1
ATOM 628 O O . VAL C 1 16 ? -10.788 -6.073 11.234 1.00 21.59 16 VAL C O 1
ATOM 632 N N . ALA C 1 17 ? -12.376 -6.621 12.731 1.00 24.50 17 ALA C N 1
ATOM 633 C CA . ALA C 1 17 ? -12.775 -7.828 12.079 1.00 24.67 17 ALA C CA 1
ATOM 634 C C . ALA C 1 17 ? -13.221 -7.464 10.674 1.00 25.84 17 ALA C C 1
ATOM 635 O O . ALA C 1 17 ? -12.746 -8.110 9.715 1.00 25.35 17 ALA C O 1
ATOM 637 N N . GLY C 1 18 ? -14.066 -6.421 10.538 1.00 24.27 18 GLY C N 1
ATOM 638 C CA . GLY C 1 18 ? -14.597 -6.036 9.200 1.00 25.60 18 GLY C CA 1
ATOM 639 C C . GLY C 1 18 ? -13.512 -5.504 8.271 1.00 25.09 18 GLY C C 1
ATOM 640 O O . GLY C 1 18 ? -13.524 -5.732 7.064 1.00 24.32 18 GLY C O 1
ATOM 641 N N . LEU C 1 19 ? -12.564 -4.791 8.864 1.00 24.51 19 LEU C N 1
ATOM 642 C CA . LEU C 1 19 ? -11.456 -4.246 8.122 1.00 25.11 19 LEU C CA 1
ATOM 643 C C . LEU C 1 19 ? -10.587 -5.347 7.574 1.00 24.30 19 LEU C C 1
ATOM 644 O O . LEU C 1 19 ? -10.100 -5.271 6.433 1.00 22.95 19 LEU C O 1
ATOM 649 N N . GLU C 1 20 ? -10.353 -6.346 8.416 1.00 22.59 20 GLU C N 1
ATOM 650 C CA . GLU C 1 20 ? -9.527 -7.444 8.044 1.00 21.68 20 GLU C CA 1
ATOM 651 C C . GLU C 1 20 ? -10.112 -8.176 6.867 1.00 21.27 20 GLU C C 1
ATOM 652 O O . GLU C 1 20 ? -9.405 -8.541 5.935 1.00 20.93 20 GLU C O 1
ATOM 658 N N . LYS C 1 21 ? -11.442 -8.617 6.651 1.00 20.94 21 LYS C N 1
ATOM 659 C CA . LYS C 1 21 ? -12.197 -9.253 5.585 1.00 20.26 21 LYS C CA 1
ATOM 660 C C . LYS C 1 21 ? -12.031 -8.359 4.376 1.00 18.76 21 LYS C C 1
ATOM 661 O O . LYS C 1 21 ? -11.827 -8.795 3.204 1.00 21.95 21 LYS C O 1
ATOM 667 N N . GLU C 1 22 ? -12.271 -6.825 4.391 1.00 22.69 22 GLU C N 1
ATOM 668 C CA . GLU C 1 22 ? -12.260 -5.930 3.240 1.00 23.70 22 GLU C CA 1
ATOM 669 C C . GLU C 1 22 ? -10.864 -5.934 2.668 1.00 21.89 22 GLU C C 1
ATOM 670 O O . GLU C 1 22 ? -10.700 -6.035 1.475 1.00 21.67 22 GLU C O 1
ATOM 676 N N . VAL C 1 23 ? -9.868 -5.863 3.552 1.00 21.15 23 VAL C N 1
ATOM 677 C CA . VAL C 1 23 ? -8.476 -5.822 3.147 1.00 19.30 23 VAL C CA 1
ATOM 678 C C . VAL C 1 23 ? -8.043 -7.171 2.506 1.00 19.68 23 VAL C C 1
ATOM 679 O O . VAL C 1 23 ? -7.312 -7.172 1.506 1.00 18.93 23 VAL C O 1
ATOM 683 N N . ALA C 1 24 ? -8.512 -8.312 3.045 1.00 19.84 24 ALA C N 1
ATOM 684 C CA . ALA C 1 24 ? -8.173 -9.622 2.413 1.00 20.56 24 ALA C CA 1
ATOM 685 C C . ALA C 1 24 ? -8.755 -9.654 0.967 1.00 20.29 24 ALA C C 1
ATOM 686 O O . ALA C 1 24 ? -8.057 -9.978 0.023 1.00 21.37 24 ALA C O 1
ATOM 688 N N . ARG C 1 25 ? -10.009 -9.211 0.799 1.00 20.19 25 ARG C N 1
ATOM 689 C CA . ARG C 1 25 ? -10.598 -9.119 -0.536 1.00 19.99 25 ARG C CA 1
ATOM 690 C C . ARG C 1 25 ? -9.761 -8.175 -1.436 1.00 19.56 25 ARG C C 1
ATOM 691 O O . ARG C 1 25 ? -9.528 -8.464 -2.611 1.00 17.49 25 ARG C O 1
ATOM 699 N N . LEU C 1 26 ? -9.382 -7.017 -0.901 1.00 18.44 26 LEU C N 1
ATOM 700 C CA . LEU C 1 26 ? -8.675 -6.081 -1.743 1.00 20.09 26 LEU C CA 1
ATOM 701 C C . LEU C 1 26 ? -7.281 -6.590 -2.100 1.00 19.86 26 LEU C C 1
ATOM 702 O O . LEU C 1 26 ? -6.837 -6.325 -3.184 1.00 20.35 26 LEU C O 1
A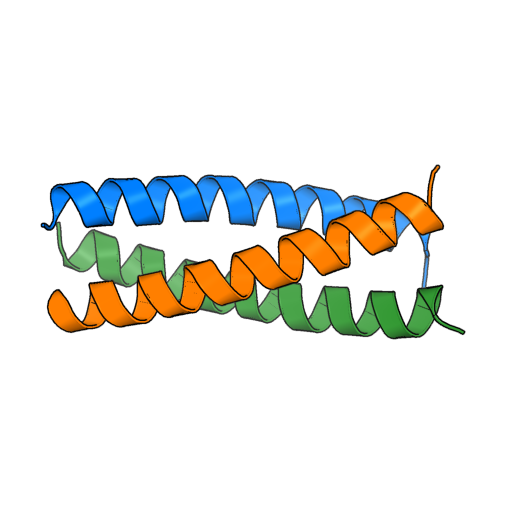TOM 707 N N . LYS C 1 27 ? -6.602 -7.326 -1.212 1.00 19.32 27 LYS C N 1
ATOM 708 C CA . LYS C 1 27 ? -5.283 -7.836 -1.518 1.00 20.00 27 LYS C CA 1
ATOM 709 C C . LYS C 1 27 ? -5.349 -8.887 -2.631 1.00 22.21 27 LYS C C 1
ATOM 710 O O . LYS C 1 27 ? -4.477 -8.928 -3.534 1.00 20.91 27 LYS C O 1
ATOM 716 N N . LYS C 1 28 ? -6.370 -9.751 -2.551 1.00 21.49 28 LYS C N 1
ATOM 717 C CA . LYS C 1 28 ? -6.599 -10.733 -3.578 1.00 23.94 28 LYS C CA 1
ATOM 718 C C . LYS C 1 28 ? -6.876 -10.036 -4.936 1.00 24.20 28 LYS C C 1
ATOM 719 O O . LYS C 1 28 ? -6.322 -10.441 -5.962 1.00 24.15 28 LYS C O 1
ATOM 725 N N . LEU C 1 29 ? -7.688 -8.969 -4.954 1.00 22.49 29 LEU C N 1
ATOM 726 C CA . LEU C 1 29 ? -7.993 -8.292 -6.234 1.00 22.64 29 LEU C CA 1
ATOM 727 C C . LEU C 1 29 ? -6.786 -7.571 -6.833 1.00 23.68 29 LEU C C 1
ATOM 728 O O . LEU C 1 29 ? -6.348 -7.911 -7.941 1.00 25.06 29 LEU C O 1
ATOM 733 N N . VAL C 1 30 ? -6.259 -6.587 -6.106 1.00 23.02 30 VAL C N 1
ATOM 734 C CA . VAL C 1 30 ? -5.039 -5.864 -6.466 1.00 23.19 30 VAL C CA 1
ATOM 735 C C . VAL C 1 30 ? -3.825 -6.791 -6.753 1.00 24.21 30 VAL C C 1
ATOM 736 O O . VAL C 1 30 ? -3.057 -6.508 -7.701 1.00 24.02 30 VAL C O 1
ATOM 740 N N . GLY C 1 31 ? -3.707 -7.907 -6.010 1.00 23.44 31 GLY C N 1
ATOM 741 C CA . GLY C 1 31 ? -2.602 -8.886 -6.175 1.00 25.85 31 GLY C CA 1
ATOM 742 C C . GLY C 1 31 ? -2.572 -9.871 -7.383 1.00 27.72 31 GLY C C 1
ATOM 743 O O . GLY C 1 31 ? -1.566 -10.536 -7.589 1.00 28.12 31 GLY C O 1
ATOM 744 N N . GLU C 1 32 ? -3.676 -10.013 -8.130 1.00 27.88 32 GLU C N 1
ATOM 745 C CA . GLU C 1 32 ? -3.735 -10.752 -9.432 1.00 29.44 32 GLU C CA 1
ATOM 746 C C . GLU C 1 32 ? -2.702 -10.285 -10.480 1.00 30.25 32 GLU C C 1
ATOM 747 O O . GLU C 1 32 ? -2.028 -11.040 -11.224 1.00 31.43 32 GLU C O 1
#

Foldseek 3Di:
DVVVVVVVVVVVVVVVVVVVVVVVVVCVVVDD/DVVVVVVVVVVVVVVVVVVVVVVVVVCVVVPD/DVVVVVVVVVVVVVVVVVVVVVVVVVCVVVVD

B-factor: mean 31.58, std 9.82, range [15.66, 76.58]

Solvent-accessible surface area: 6685 Å² total; per-residue (Å²): 152,35,64,164,4,41,156,99,0,58,49,5,61,161,99,2,43,29,11,60,157,58,6,61,80,1,66,152,54,46,30,212,167,26,65,142,4,58,136,82,2,41,46,4,55,142,100,2,48,34,8,67,159,54,7,64,160,4,82,181,119,29,36,181,164,33,66,140,1,58,136,37,2,52,44,4,59,156,96,2,39,31,6,58,156,55,4,58,85,0,91,164,69,43,63,191